Protein AF-A0A7D9M3W9-F1 (afdb_monomer_lite)

pLDDT: mean 77.05, std 17.8, range [37.31, 97.88]

Secondary structure (DSSP, 8-state):
--------HHHHHHHHHH-TT------S--S----------TT-THHHHHHHHHHHHHHTTHHHHHHHHHTSSS-----TTS--PPPTTTTTT-------

Radius of gyration: 22.41 Å; chains: 1; bounding box: 47×25×78 Å

Foldseek 3Di:
DDPDDDDDDQVLLQVCQPDQVSPRDDDDDPPDPDDDDDDDDPPDPCPVVVVVVVVVCVVVCVVVVVCCVRRVHHHDDDDPVPPPPPPCVVCPPPPDDDDD

Organism: Paramuricea clavata (NCBI:txid317549)

InterPro domains:
  IPR015683 Ionotropic glutamate receptor [PTHR18966] (1-99)

Sequence (100 aa):
EIQAFFEDTPSLQYMASQEESCALKVVGKSFGNSGYGMPFRRNSTWLRRITTALRKMHEDGTTRKLSQKWLESGCVSKDPNTANKLGLRDESGLLLLLAV

Structure (mmCIF, N/CA/C/O backbone):
data_AF-A0A7D9M3W9-F1
#
_entry.id   AF-A0A7D9M3W9-F1
#
loop_
_atom_site.group_PDB
_atom_site.id
_atom_site.type_symbol
_atom_site.label_atom_id
_atom_site.label_alt_id
_atom_site.label_comp_id
_atom_site.label_asym_id
_atom_site.label_entity_id
_atom_site.label_seq_id
_atom_site.pdbx_PDB_ins_code
_atom_site.Cartn_x
_atom_site.Cartn_y
_atom_site.Cartn_z
_atom_site.occupancy
_atom_site.B_iso_or_equiv
_atom_site.auth_seq_id
_atom_site.auth_comp_id
_atom_site.auth_asym_id
_atom_site.auth_atom_id
_atom_site.pdbx_PDB_model_num
ATOM 1 N N . GLU A 1 1 ? 3.998 -15.381 -28.229 1.00 67.31 1 GLU A N 1
ATOM 2 C CA . GLU A 1 1 ? 4.528 -14.316 -27.355 1.00 67.31 1 GLU A CA 1
ATOM 3 C C . GLU A 1 1 ? 3.355 -13.523 -26.794 1.00 67.31 1 GLU A C 1
ATOM 5 O O . GLU A 1 1 ? 2.367 -13.373 -27.507 1.00 67.31 1 GLU A O 1
ATOM 10 N N . ILE A 1 2 ? 3.403 -13.111 -25.525 1.00 78.31 2 ILE A N 1
ATOM 11 C CA . ILE A 1 2 ? 2.323 -12.338 -24.893 1.00 78.31 2 ILE A CA 1
ATOM 12 C C . ILE A 1 2 ? 2.693 -10.861 -24.988 1.00 78.31 2 ILE A C 1
ATOM 14 O O . ILE A 1 2 ? 3.738 -10.462 -24.491 1.00 78.31 2 ILE A O 1
ATOM 18 N N . GLN A 1 3 ? 1.835 -10.065 -25.624 1.00 82.31 3 GLN A N 1
ATOM 19 C CA . GLN A 1 3 ? 2.080 -8.634 -25.838 1.00 82.31 3 GLN A CA 1
ATOM 20 C C . GLN A 1 3 ? 1.539 -7.752 -24.702 1.00 82.31 3 GLN A C 1
ATOM 22 O O . GLN A 1 3 ? 2.043 -6.655 -24.486 1.00 82.31 3 GLN A O 1
ATOM 27 N N . ALA A 1 4 ? 0.511 -8.212 -23.982 1.00 85.69 4 ALA A N 1
ATOM 28 C CA . ALA A 1 4 ? -0.098 -7.491 -22.868 1.00 85.69 4 ALA A CA 1
ATOM 29 C C . ALA A 1 4 ? -0.770 -8.459 -21.884 1.00 85.69 4 ALA A C 1
ATOM 31 O O . ALA A 1 4 ? -1.229 -9.536 -22.269 1.00 85.69 4 ALA A O 1
ATOM 32 N N . PHE A 1 5 ? -0.852 -8.049 -20.620 1.00 85.75 5 PHE A N 1
ATOM 33 C CA . PHE A 1 5 ? -1.492 -8.789 -19.535 1.00 85.75 5 PHE A CA 1
ATOM 34 C C . PHE A 1 5 ? -2.279 -7.821 -18.643 1.00 85.75 5 PHE A C 1
ATOM 36 O O . PHE A 1 5 ? -1.876 -6.670 -18.474 1.00 85.75 5 PHE A O 1
ATOM 43 N N . PHE A 1 6 ? -3.402 -8.286 -18.092 1.00 87.75 6 PHE A N 1
ATOM 44 C CA . PHE A 1 6 ? -4.295 -7.491 -17.252 1.00 87.75 6 PHE A CA 1
ATOM 45 C C . PHE A 1 6 ? -4.421 -8.120 -15.873 1.00 87.75 6 PHE A C 1
ATOM 47 O O . PHE A 1 6 ? -4.726 -9.304 -15.750 1.00 87.75 6 PHE A O 1
ATOM 54 N N . GLU A 1 7 ? -4.233 -7.295 -14.853 1.00 86.38 7 GLU A N 1
ATOM 55 C CA . GLU A 1 7 ? -4.367 -7.653 -13.446 1.00 86.38 7 GLU A CA 1
ATOM 56 C C . GLU A 1 7 ? -4.660 -6.372 -12.642 1.00 86.38 7 GLU A C 1
ATOM 58 O O . GLU A 1 7 ? -4.720 -5.267 -13.198 1.00 86.38 7 GLU A O 1
ATOM 63 N N . ASP A 1 8 ? -4.874 -6.511 -11.342 1.00 87.06 8 ASP A N 1
ATOM 64 C CA . ASP A 1 8 ? -4.873 -5.418 -10.401 1.00 87.06 8 ASP A CA 1
ATOM 65 C C . ASP A 1 8 ? -3.531 -4.664 -10.374 1.00 87.06 8 ASP A C 1
ATOM 67 O O . ASP A 1 8 ? -2.439 -5.142 -10.691 1.00 87.06 8 ASP A O 1
ATOM 71 N N . THR A 1 9 ? -3.639 -3.377 -10.057 1.00 85.25 9 THR A N 1
ATOM 72 C CA . THR A 1 9 ? -2.501 -2.457 -10.074 1.00 85.25 9 THR A CA 1
ATOM 73 C C . THR A 1 9 ? -1.364 -2.858 -9.125 1.00 85.25 9 THR A C 1
ATOM 75 O O . THR A 1 9 ? -0.218 -2.818 -9.570 1.00 85.25 9 THR A O 1
ATOM 78 N N . PRO A 1 10 ? -1.605 -3.211 -7.847 1.00 84.94 10 PRO A N 1
ATOM 79 C CA . PRO A 1 10 ? -0.513 -3.516 -6.926 1.00 84.94 10 PRO A CA 1
ATOM 80 C C . PRO A 1 10 ? 0.251 -4.793 -7.299 1.00 84.94 10 PRO A C 1
ATOM 82 O O . PRO A 1 10 ? 1.472 -4.805 -7.139 1.00 84.94 10 PRO A O 1
ATOM 85 N N . SER A 1 11 ? -0.400 -5.823 -7.853 1.00 86.56 11 SER A N 1
ATOM 86 C CA . SER A 1 11 ? 0.310 -7.012 -8.342 1.00 86.56 11 SER A CA 1
ATOM 87 C C . SER A 1 11 ? 1.186 -6.675 -9.543 1.00 86.56 11 SER A C 1
ATOM 89 O O . SER A 1 11 ? 2.360 -7.039 -9.566 1.00 86.56 11 SER A O 1
ATOM 91 N N . LEU A 1 12 ? 0.665 -5.905 -10.506 1.00 86.56 12 LEU A N 1
ATOM 92 C CA . LEU A 1 12 ? 1.453 -5.442 -11.652 1.00 86.56 12 LEU A CA 1
ATOM 93 C C . LEU A 1 12 ? 2.629 -4.551 -11.230 1.00 86.56 12 LEU A C 1
ATOM 95 O O . LEU A 1 12 ? 3.724 -4.689 -11.772 1.00 86.56 12 LEU A O 1
ATOM 99 N N . GLN A 1 13 ? 2.423 -3.659 -10.257 1.00 83.12 13 GLN A N 1
ATOM 100 C CA . GLN A 1 13 ? 3.483 -2.816 -9.699 1.00 83.12 13 GLN A CA 1
ATOM 101 C C . GLN A 1 13 ? 4.576 -3.659 -9.053 1.00 83.12 13 GLN A C 1
ATOM 103 O O . GLN A 1 13 ? 5.746 -3.442 -9.349 1.00 83.12 13 GLN A O 1
ATOM 108 N N . TYR A 1 14 ? 4.203 -4.648 -8.238 1.00 85.88 14 TYR A N 1
ATOM 109 C CA . TYR A 1 14 ? 5.151 -5.576 -7.631 1.00 85.88 14 TYR A CA 1
ATOM 110 C C . TYR A 1 14 ? 5.914 -6.393 -8.686 1.00 85.88 14 TYR A C 1
ATOM 112 O O . TYR A 1 14 ? 7.133 -6.500 -8.619 1.00 85.88 14 TYR A O 1
ATOM 120 N N . MET A 1 15 ? 5.231 -6.927 -9.701 1.00 85.50 15 MET A N 1
ATOM 121 C CA . MET A 1 15 ? 5.879 -7.694 -10.772 1.00 85.50 15 MET A CA 1
ATOM 122 C C . MET A 1 15 ? 6.878 -6.848 -11.568 1.00 85.50 15 MET A C 1
ATOM 124 O O . MET A 1 15 ? 8.003 -7.287 -11.787 1.00 85.50 15 MET A O 1
ATOM 128 N N . ALA A 1 16 ? 6.497 -5.628 -11.957 1.00 84.19 16 ALA A N 1
ATOM 129 C CA . ALA A 1 16 ? 7.396 -4.691 -12.636 1.00 84.19 16 ALA A CA 1
ATOM 130 C C . ALA A 1 16 ? 8.570 -4.257 -11.737 1.00 84.19 16 ALA A C 1
ATOM 132 O O . ALA A 1 16 ? 9.661 -3.969 -12.217 1.00 84.19 16 ALA A O 1
ATOM 133 N N . SER A 1 17 ? 8.344 -4.227 -10.425 1.00 81.31 17 SER A N 1
ATOM 134 C CA . SER A 1 17 ? 9.326 -3.894 -9.395 1.00 81.31 17 SER A CA 1
ATOM 135 C C . SER A 1 17 ? 10.408 -4.973 -9.210 1.00 81.31 17 SER A C 1
ATOM 137 O O . SER A 1 17 ? 11.562 -4.635 -8.952 1.00 81.31 17 SER A O 1
ATOM 139 N N . GLN A 1 18 ? 10.056 -6.257 -9.329 1.00 82.88 18 GLN A N 1
ATOM 140 C CA . GLN A 1 18 ? 10.982 -7.382 -9.122 1.00 82.88 18 GLN A CA 1
ATOM 141 C C . GLN A 1 18 ? 11.844 -7.715 -10.348 1.00 82.88 18 GLN A C 1
ATOM 143 O O . GLN A 1 18 ? 12.744 -8.547 -10.262 1.00 82.88 18 GLN A O 1
ATOM 148 N N . GLU A 1 19 ? 11.565 -7.116 -11.503 1.00 79.75 19 GLU A N 1
ATOM 149 C CA . GLU A 1 19 ? 12.269 -7.432 -12.738 1.00 79.75 19 GLU A CA 1
ATOM 150 C C . GLU A 1 19 ? 13.604 -6.677 -12.841 1.00 79.75 19 GLU A C 1
ATOM 152 O O . GLU A 1 19 ? 13.638 -5.450 -12.824 1.00 79.75 19 GLU A O 1
ATOM 157 N N . GLU A 1 20 ? 14.718 -7.392 -13.016 1.00 77.06 20 GLU A N 1
ATOM 158 C CA . GLU A 1 20 ? 16.049 -6.767 -13.091 1.00 77.06 20 GLU A CA 1
ATOM 159 C C . GLU A 1 20 ? 16.244 -5.881 -14.332 1.00 77.06 20 GLU A C 1
ATOM 161 O O . GLU A 1 20 ? 17.009 -4.916 -14.289 1.00 77.06 20 GLU A O 1
ATOM 166 N N . SER A 1 21 ? 15.572 -6.200 -15.447 1.00 78.62 21 SER A N 1
ATOM 167 C CA . SER A 1 21 ? 15.798 -5.531 -16.736 1.00 78.62 21 SER A CA 1
ATOM 168 C C . SER A 1 21 ? 14.869 -4.341 -17.004 1.00 78.62 21 SER A C 1
ATOM 170 O O . SER A 1 21 ? 15.087 -3.592 -17.959 1.00 78.62 21 SER A O 1
ATOM 172 N N . CYS A 1 22 ? 13.876 -4.113 -16.134 1.00 79.88 22 CYS A N 1
ATOM 173 C CA . CYS A 1 22 ? 12.876 -3.047 -16.254 1.00 79.88 22 CYS A CA 1
ATOM 174 C C . CYS A 1 22 ? 12.172 -2.984 -17.627 1.00 79.88 22 CYS A C 1
ATOM 176 O O . CYS A 1 22 ? 11.793 -1.895 -18.087 1.00 79.88 22 CYS A O 1
ATOM 178 N N . ALA A 1 23 ? 12.024 -4.123 -18.309 1.00 80.69 23 ALA A N 1
ATOM 179 C CA . ALA A 1 23 ? 11.367 -4.205 -19.608 1.00 80.69 23 ALA A CA 1
ATOM 180 C C . ALA A 1 23 ? 9.837 -4.175 -19.469 1.00 80.69 23 ALA A C 1
ATOM 182 O O . ALA A 1 23 ? 9.144 -3.597 -20.312 1.00 80.69 23 ALA A O 1
ATOM 183 N N . LEU A 1 24 ? 9.306 -4.743 -18.385 1.00 79.62 24 LEU A N 1
ATOM 184 C CA . LEU A 1 24 ? 7.899 -4.714 -18.027 1.00 79.62 24 LEU A CA 1
ATOM 185 C C . LEU A 1 24 ? 7.529 -3.343 -17.466 1.00 79.62 24 LEU A C 1
ATOM 187 O O . LEU A 1 24 ? 8.133 -2.825 -16.526 1.00 79.62 24 LEU A O 1
ATOM 191 N N . LYS A 1 25 ? 6.477 -2.754 -18.032 1.00 80.62 25 LYS A N 1
ATOM 192 C CA . LYS A 1 25 ? 5.936 -1.475 -17.579 1.00 80.62 25 LYS A CA 1
ATOM 193 C C . LYS A 1 25 ? 4.442 -1.591 -17.365 1.00 80.62 25 LYS A C 1
ATOM 195 O O . LYS A 1 25 ? 3.717 -2.081 -18.227 1.00 80.62 25 LYS A O 1
ATOM 200 N N . VAL A 1 26 ? 3.983 -1.071 -16.233 1.00 82.00 26 VAL A N 1
ATOM 201 C CA . VAL A 1 26 ? 2.558 -0.838 -16.005 1.00 82.00 26 VAL A CA 1
ATOM 202 C C . VAL A 1 26 ? 2.160 0.389 -16.821 1.00 82.00 26 VAL A C 1
ATOM 204 O O . VAL A 1 26 ? 2.683 1.481 -16.604 1.00 82.00 26 VAL A O 1
ATOM 207 N N . VAL A 1 27 ? 1.275 0.200 -17.798 1.00 81.06 27 VAL A N 1
ATOM 208 C CA . VAL A 1 27 ? 0.840 1.252 -18.727 1.00 81.06 27 VAL A CA 1
ATOM 209 C C . VAL A 1 27 ? -0.634 1.594 -18.525 1.00 81.06 27 VAL A C 1
ATOM 211 O O . VAL A 1 27 ? -1.450 0.735 -18.202 1.00 81.06 27 VAL A O 1
ATOM 214 N N . GLY A 1 28 ? -0.981 2.861 -18.761 1.00 77.06 28 GLY A N 1
ATOM 215 C CA . GLY A 1 28 ? -2.355 3.353 -18.649 1.00 77.06 28 GLY A CA 1
ATOM 216 C C . GLY A 1 28 ? -2.794 3.683 -17.217 1.00 77.06 28 GLY A C 1
ATOM 217 O O . GLY A 1 28 ? -2.028 3.595 -16.260 1.00 77.06 28 GLY A O 1
ATOM 218 N N . LYS A 1 29 ? -4.048 4.128 -17.082 1.00 75.06 29 LYS A N 1
ATOM 219 C CA . LYS A 1 29 ? -4.692 4.362 -15.780 1.00 75.06 29 LYS A CA 1
ATOM 220 C C . LYS A 1 29 ? -5.422 3.097 -15.341 1.00 75.06 29 LYS A C 1
ATOM 222 O O . LYS A 1 29 ? -6.006 2.416 -16.181 1.00 75.06 29 LYS A O 1
ATOM 227 N N . SER A 1 30 ? -5.452 2.837 -14.032 1.00 76.06 30 SER A N 1
ATOM 228 C CA . SER A 1 30 ? -6.322 1.792 -13.484 1.00 76.06 30 SER A CA 1
ATOM 229 C C . SER A 1 30 ? -7.766 2.043 -13.923 1.00 76.06 30 SER A C 1
ATOM 231 O O . SER A 1 30 ? -8.290 3.147 -13.755 1.00 76.06 30 SER A O 1
ATOM 233 N N . PHE A 1 31 ? -8.400 1.022 -14.495 1.00 70.25 31 PHE A N 1
ATOM 234 C CA . PHE A 1 31 ? -9.789 1.088 -14.947 1.00 70.25 31 PHE A CA 1
ATOM 235 C C . PHE A 1 31 ? -10.790 0.903 -13.793 1.00 70.25 31 PHE A C 1
ATOM 237 O O . PHE A 1 31 ? -11.982 1.147 -13.971 1.00 70.25 31 PHE A O 1
ATOM 244 N N . GLY A 1 32 ? -10.321 0.501 -12.605 1.00 70.19 32 GLY A N 1
ATOM 245 C CA . GLY A 1 32 ? -11.143 0.271 -11.420 1.00 70.19 32 GLY A CA 1
ATOM 246 C C . GLY A 1 32 ? -10.573 0.954 -10.180 1.00 70.19 32 GLY A C 1
ATOM 247 O O . GLY A 1 32 ? -9.371 0.907 -9.926 1.00 70.19 32 GLY A O 1
ATOM 248 N N . ASN A 1 33 ? -11.450 1.563 -9.379 1.00 69.94 33 ASN A N 1
ATOM 249 C CA . ASN A 1 33 ? -11.084 2.182 -8.100 1.00 69.94 33 ASN A CA 1
ATOM 250 C C . ASN A 1 33 ? -11.311 1.234 -6.907 1.00 69.94 33 ASN A C 1
ATOM 252 O O . ASN A 1 33 ? -11.667 1.655 -5.806 1.00 69.94 33 ASN A O 1
ATOM 256 N N . SER A 1 34 ? -11.173 -0.067 -7.154 1.00 73.81 34 SER A N 1
ATOM 257 C CA . SER A 1 34 ? -11.346 -1.117 -6.156 1.00 73.81 34 SER A CA 1
ATOM 258 C C . SER A 1 34 ? -10.084 -1.217 -5.301 1.00 73.81 34 SER A C 1
ATOM 260 O O . SER A 1 34 ? -8.984 -1.308 -5.838 1.00 73.81 34 SER A O 1
ATOM 262 N N . GLY A 1 35 ? -10.235 -1.207 -3.977 1.00 81.75 35 GLY A N 1
ATOM 263 C CA . GLY A 1 35 ? -9.132 -1.402 -3.032 1.00 81.75 35 GLY A CA 1
ATOM 264 C C . GLY A 1 35 ? -9.290 -2.686 -2.220 1.00 81.75 35 GLY A C 1
ATOM 265 O O . GLY A 1 35 ? -10.389 -3.235 -2.114 1.00 81.75 35 GLY A O 1
ATOM 266 N N . TYR A 1 36 ? -8.201 -3.153 -1.609 1.00 88.00 36 TYR A N 1
ATOM 267 C CA . TYR A 1 36 ? -8.248 -4.294 -0.695 1.00 88.00 36 TYR A CA 1
ATOM 268 C C . TYR A 1 36 ? -8.894 -3.926 0.642 1.00 88.00 36 TYR A C 1
ATOM 270 O O . TYR A 1 36 ? -8.681 -2.840 1.184 1.00 88.00 36 TYR A O 1
ATOM 278 N N . GLY A 1 37 ? -9.653 -4.865 1.207 1.00 90.81 37 GLY A N 1
ATOM 279 C CA . GLY A 1 37 ? -10.333 -4.689 2.484 1.00 90.81 37 GLY A CA 1
ATOM 280 C C . GLY A 1 37 ? -10.340 -5.962 3.320 1.00 90.81 37 GLY A C 1
ATOM 281 O O . GLY A 1 37 ? -10.241 -7.071 2.803 1.00 90.81 37 GLY A O 1
ATOM 282 N N . MET A 1 38 ? -10.482 -5.792 4.634 1.00 92.12 38 MET A N 1
ATOM 283 C CA . MET A 1 38 ? -10.641 -6.897 5.580 1.00 92.12 38 MET A CA 1
ATOM 284 C C . MET A 1 38 ? -12.127 -7.047 5.930 1.00 92.12 38 MET A C 1
ATOM 286 O O . MET A 1 38 ? -12.700 -6.121 6.514 1.00 92.12 38 MET A O 1
ATOM 290 N N . PRO A 1 39 ? -12.781 -8.170 5.585 1.00 93.44 39 PRO A N 1
ATOM 291 C CA . PRO A 1 39 ? -14.186 -8.369 5.906 1.00 93.44 39 PRO A CA 1
ATOM 292 C C . PRO A 1 39 ? -14.371 -8.710 7.389 1.00 93.44 39 PRO A C 1
ATOM 294 O O . PRO A 1 39 ? -13.609 -9.474 7.980 1.00 93.44 39 PRO A O 1
ATOM 297 N N . PHE A 1 40 ? -15.444 -8.192 7.983 1.00 95.12 40 PHE A N 1
ATOM 298 C CA . PHE A 1 40 ? -15.852 -8.509 9.350 1.00 95.12 40 PHE A CA 1
ATOM 299 C C . PHE A 1 40 ? -17.281 -9.046 9.367 1.00 95.12 40 PHE A C 1
ATOM 301 O O . PHE A 1 40 ? -18.120 -8.639 8.562 1.00 95.12 40 PHE A O 1
ATOM 308 N N . ARG A 1 41 ? -17.589 -9.931 10.326 1.00 96.06 41 ARG A N 1
ATOM 309 C CA . ARG A 1 41 ? -18.980 -10.331 10.587 1.00 96.06 41 ARG A CA 1
ATOM 310 C C . ARG A 1 41 ? -19.816 -9.100 10.945 1.00 96.06 41 ARG A C 1
ATOM 312 O O . ARG A 1 41 ? -19.319 -8.166 11.583 1.00 96.06 41 ARG A O 1
ATOM 319 N N . ARG A 1 42 ? -21.102 -9.123 10.576 1.00 92.69 42 ARG A N 1
ATOM 320 C CA . ARG A 1 42 ? -22.063 -8.091 10.993 1.00 92.69 42 ARG A CA 1
ATOM 321 C C . ARG A 1 42 ? -22.027 -7.942 12.518 1.00 92.69 42 ARG A C 1
ATOM 323 O O . ARG A 1 42 ? -21.941 -8.939 13.229 1.00 92.69 42 ARG A O 1
ATOM 330 N N . ASN A 1 43 ? -22.069 -6.699 12.996 1.00 92.56 43 ASN A N 1
ATOM 331 C CA . ASN A 1 43 ? -21.984 -6.331 14.417 1.00 92.56 43 ASN A CA 1
ATOM 332 C C . ASN A 1 43 ? -20.677 -6.740 15.131 1.00 92.56 43 ASN A C 1
ATOM 334 O O . ASN A 1 43 ? -20.647 -6.837 16.355 1.00 92.56 43 ASN A O 1
ATOM 338 N N . SER A 1 44 ? -19.577 -6.945 14.395 1.00 95.25 44 SER A N 1
ATOM 339 C CA . SER A 1 44 ? -18.263 -7.173 15.005 1.00 95.25 44 SER A CA 1
ATOM 340 C C . SER A 1 44 ? -17.805 -5.969 15.833 1.00 95.25 44 SER A C 1
ATOM 342 O O . SER A 1 44 ? -17.716 -4.843 15.338 1.00 95.25 44 SER A O 1
ATOM 344 N N . THR A 1 45 ? -17.419 -6.222 17.082 1.00 94.94 45 THR A N 1
ATOM 345 C CA . THR A 1 45 ? -16.836 -5.219 17.986 1.00 94.94 45 THR A CA 1
ATOM 346 C C . THR A 1 45 ? -15.450 -4.740 17.535 1.00 94.94 45 THR A C 1
ATOM 348 O O . THR A 1 45 ? -14.995 -3.672 17.954 1.00 94.94 45 THR A O 1
ATOM 351 N N . TRP A 1 46 ? -14.785 -5.494 16.652 1.00 95.69 46 TRP A N 1
ATOM 352 C CA . TRP A 1 46 ? -13.443 -5.195 16.148 1.00 95.69 46 TRP A CA 1
ATOM 353 C C . TRP A 1 46 ? -13.422 -4.182 15.013 1.00 95.69 46 TRP A C 1
ATOM 355 O O . TRP A 1 46 ? -12.431 -3.465 14.881 1.00 95.69 46 TRP A O 1
ATOM 365 N N . LEU A 1 47 ? -14.511 -4.079 14.242 1.00 95.69 47 LEU A N 1
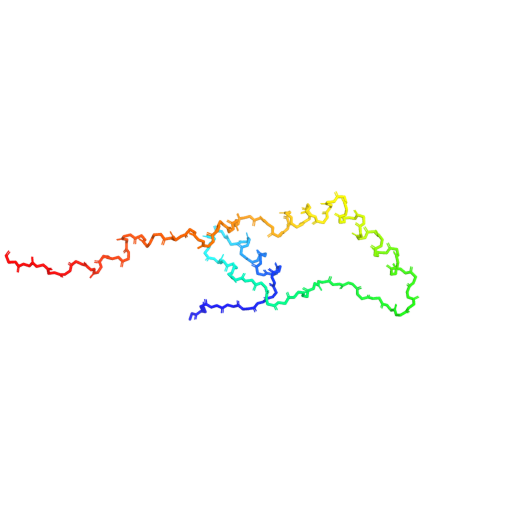ATOM 366 C CA . LEU A 1 47 ? -14.571 -3.244 13.041 1.00 95.69 47 LEU A CA 1
ATOM 367 C C . LEU A 1 47 ? -14.109 -1.815 13.346 1.00 95.69 47 LEU A C 1
ATOM 369 O O . LEU A 1 47 ? -13.145 -1.328 12.766 1.00 95.69 47 LEU A O 1
ATOM 373 N N . ARG A 1 48 ? -14.721 -1.175 14.349 1.00 94.56 48 ARG A N 1
ATOM 374 C CA . ARG A 1 48 ? -14.386 0.208 14.712 1.00 94.56 48 ARG A CA 1
ATOM 375 C C . ARG A 1 48 ? -12.947 0.361 15.208 1.00 94.56 48 ARG A C 1
ATOM 377 O O . ARG A 1 48 ? -12.303 1.362 14.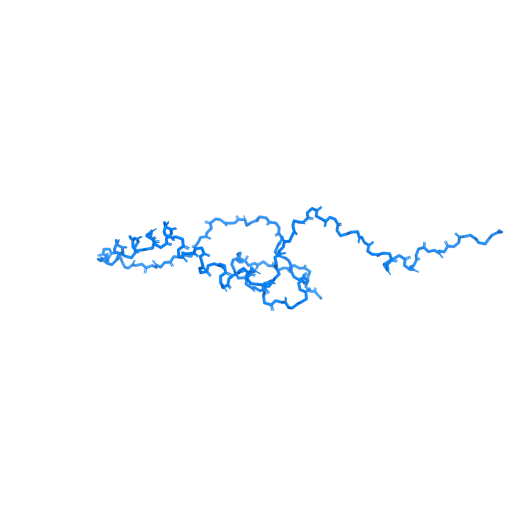896 1.00 94.56 48 ARG A O 1
ATOM 384 N N . ARG A 1 49 ? -12.433 -0.614 15.964 1.00 96.12 49 ARG A N 1
ATOM 385 C CA . ARG A 1 49 ? -11.062 -0.573 16.500 1.00 96.12 49 ARG A CA 1
ATOM 386 C C . ARG A 1 49 ? -10.036 -0.649 15.369 1.00 96.12 49 ARG A C 1
ATOM 388 O O . ARG A 1 49 ? -9.138 0.186 15.319 1.00 96.12 49 ARG A O 1
ATOM 395 N N . ILE A 1 50 ? -10.220 -1.586 14.440 1.00 96.12 50 ILE A N 1
ATOM 396 C CA . ILE A 1 50 ? -9.309 -1.798 13.310 1.00 96.12 50 ILE A CA 1
ATOM 397 C C . ILE A 1 50 ? -9.390 -0.645 12.311 1.00 96.12 50 ILE A C 1
ATOM 399 O O . ILE A 1 50 ? -8.350 -0.111 11.943 1.00 96.12 50 ILE A O 1
ATOM 403 N N . THR A 1 51 ? -10.587 -0.177 11.943 1.00 95.06 51 THR A N 1
ATOM 404 C CA . THR A 1 51 ? -10.731 0.998 11.065 1.00 95.06 51 THR A CA 1
ATOM 405 C C . THR A 1 51 ? -10.038 2.228 11.655 1.00 95.06 51 THR A C 1
ATOM 407 O O . THR A 1 51 ? -9.367 2.966 10.940 1.00 95.06 51 THR A O 1
ATOM 410 N N . THR A 1 52 ? -10.146 2.436 12.971 1.00 96.62 52 THR A N 1
ATOM 411 C CA . THR A 1 52 ? -9.473 3.558 13.643 1.00 96.62 52 THR A CA 1
ATOM 412 C C . THR A 1 52 ? -7.952 3.406 13.624 1.00 96.62 52 THR A C 1
ATOM 414 O O . THR A 1 52 ? -7.252 4.389 13.395 1.00 96.62 52 THR A O 1
ATOM 417 N N . ALA A 1 53 ? -7.433 2.199 13.856 1.00 96.75 53 ALA A N 1
ATOM 418 C CA . ALA A 1 53 ? -5.999 1.927 13.779 1.00 96.75 53 ALA A CA 1
ATOM 419 C C . ALA A 1 53 ? -5.458 2.125 12.354 1.00 96.75 53 ALA A C 1
ATOM 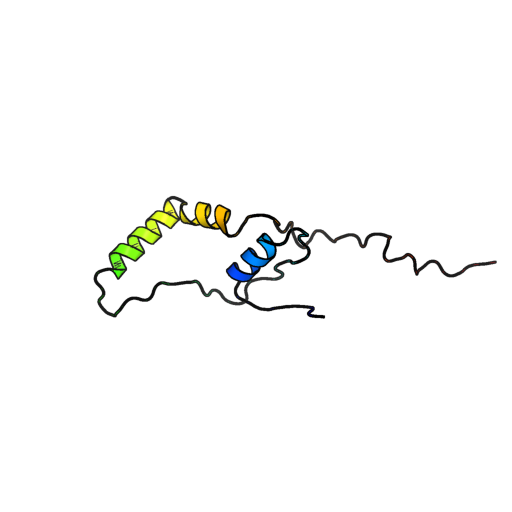421 O O . ALA A 1 53 ? -4.450 2.802 12.175 1.00 96.75 53 ALA A O 1
ATOM 422 N N . LEU A 1 54 ? -6.174 1.623 11.344 1.00 95.88 54 LEU A N 1
ATOM 423 C CA . LEU A 1 54 ? -5.807 1.782 9.939 1.00 95.88 54 LEU A CA 1
ATOM 424 C C . LEU A 1 54 ? -5.793 3.257 9.518 1.00 95.88 54 LEU A C 1
ATOM 426 O O . LEU A 1 54 ? -4.869 3.689 8.837 1.00 95.88 54 LEU A O 1
ATOM 430 N N . ARG A 1 55 ? -6.771 4.050 9.977 1.00 96.19 55 ARG A N 1
ATOM 431 C CA . ARG A 1 55 ? -6.779 5.502 9.755 1.00 96.19 55 ARG A CA 1
ATOM 432 C C . ARG A 1 55 ? -5.536 6.171 10.346 1.00 96.19 55 ARG A C 1
ATOM 434 O O . ARG A 1 55 ? -4.905 6.961 9.657 1.00 96.19 55 ARG A O 1
ATOM 441 N N . LYS A 1 56 ? -5.152 5.828 11.580 1.00 97.88 56 LYS A N 1
ATOM 442 C CA . LYS A 1 56 ? -3.931 6.371 12.201 1.00 97.88 56 LYS A CA 1
ATOM 443 C C . LYS A 1 56 ? -2.676 6.024 11.397 1.00 97.88 56 LYS A C 1
ATOM 445 O O . LYS A 1 56 ? -1.877 6.914 11.152 1.00 97.88 56 LYS A O 1
ATOM 450 N N . MET A 1 57 ? -2.559 4.780 10.922 1.00 97.12 57 MET A N 1
ATOM 451 C CA . MET A 1 57 ? -1.446 4.352 10.057 1.00 97.12 57 MET A CA 1
ATOM 452 C C . MET A 1 57 ? -1.391 5.102 8.719 1.00 97.12 57 MET A C 1
ATOM 454 O O . MET A 1 57 ? -0.336 5.192 8.089 1.00 97.12 57 MET A O 1
ATOM 458 N N . HIS A 1 58 ? -2.542 5.571 8.237 1.00 95.69 58 HIS A N 1
ATOM 459 C CA . HIS A 1 58 ? -2.610 6.398 7.041 1.00 95.69 58 HIS A CA 1
ATOM 460 C C . HIS A 1 58 ? -2.156 7.833 7.336 1.00 95.69 58 HIS A C 1
ATOM 462 O O . HIS A 1 58 ? -1.321 8.374 6.616 1.00 95.69 58 HIS A O 1
ATOM 468 N N . GLU A 1 59 ? -2.660 8.418 8.426 1.00 97.12 59 GLU A N 1
ATOM 469 C CA . GLU A 1 59 ? -2.338 9.779 8.875 1.00 97.12 59 GLU A CA 1
ATOM 470 C C . GLU A 1 59 ? -0.859 9.941 9.267 1.00 97.12 59 GLU A C 1
ATOM 472 O O . GLU A 1 59 ? -0.247 10.958 8.949 1.00 97.12 59 GLU A O 1
ATOM 477 N N . ASP A 1 60 ? -0.262 8.938 9.916 1.00 97.50 60 ASP A N 1
ATOM 478 C CA . ASP A 1 60 ? 1.145 8.959 10.340 1.00 97.50 60 ASP A CA 1
ATOM 479 C C . ASP A 1 60 ? 2.141 8.560 9.228 1.00 97.50 60 ASP A C 1
ATOM 481 O O . ASP A 1 60 ? 3.362 8.589 9.418 1.00 97.50 60 ASP A O 1
ATOM 485 N N . GLY A 1 61 ? 1.628 8.195 8.048 1.00 96.44 61 GLY A N 1
ATOM 486 C CA . GLY A 1 61 ? 2.420 7.816 6.883 1.00 96.44 61 GLY A CA 1
ATOM 487 C C . GLY A 1 61 ? 3.021 6.408 6.940 1.00 96.44 61 GLY A C 1
ATOM 488 O O . GLY A 1 61 ? 3.804 6.053 6.054 1.00 96.44 61 GLY A O 1
ATOM 489 N N . THR A 1 62 ? 2.666 5.574 7.920 1.00 96.75 62 THR A N 1
ATOM 490 C CA . THR A 1 62 ? 3.110 4.173 7.993 1.00 96.75 62 THR A CA 1
ATOM 491 C C . THR A 1 62 ? 2.691 3.396 6.750 1.00 96.75 62 THR A C 1
ATOM 493 O O . THR A 1 62 ? 3.502 2.657 6.191 1.00 96.75 62 THR A O 1
ATOM 496 N N . THR A 1 63 ? 1.470 3.606 6.244 1.00 93.06 63 THR A N 1
ATOM 497 C CA . THR A 1 63 ? 1.019 2.963 4.996 1.00 93.06 63 THR A CA 1
ATOM 498 C C . THR A 1 63 ? 1.891 3.343 3.802 1.00 93.06 63 THR A C 1
ATOM 500 O O . THR A 1 63 ? 2.209 2.488 2.980 1.00 93.06 63 THR A O 1
ATOM 503 N N . ARG A 1 64 ? 2.338 4.603 3.721 1.00 92.38 64 ARG A N 1
ATOM 504 C CA . ARG A 1 64 ? 3.228 5.063 2.646 1.00 92.38 64 ARG A CA 1
ATOM 505 C C . ARG A 1 64 ? 4.600 4.404 2.739 1.00 92.38 64 ARG A C 1
ATOM 507 O O . ARG A 1 64 ? 5.113 3.934 1.732 1.00 92.38 64 ARG A O 1
ATOM 514 N N . LYS A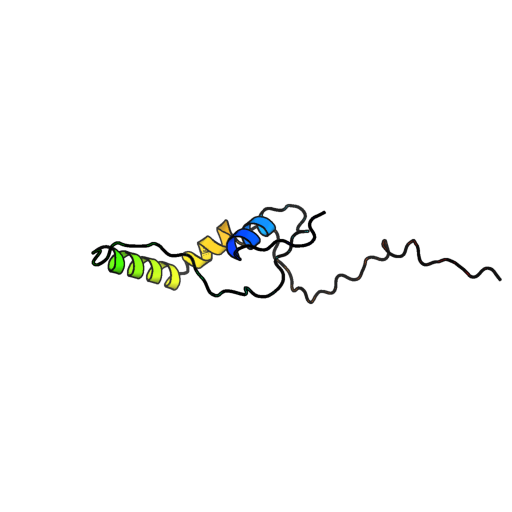 1 65 ? 5.176 4.321 3.941 1.00 94.38 65 LYS A N 1
ATOM 515 C CA . LYS A 1 65 ? 6.466 3.643 4.161 1.00 94.38 65 LYS A CA 1
ATOM 516 C C . LYS A 1 65 ? 6.401 2.165 3.769 1.00 94.38 65 LYS A C 1
ATOM 518 O O . LYS A 1 65 ? 7.354 1.643 3.200 1.00 94.38 65 LYS A O 1
ATOM 523 N N . LEU A 1 66 ? 5.279 1.499 4.052 1.00 92.06 66 LEU A N 1
ATOM 524 C CA . LEU A 1 66 ? 5.046 0.116 3.632 1.00 92.06 66 LEU A CA 1
ATOM 525 C C . LEU A 1 66 ? 4.940 -0.005 2.106 1.00 92.06 66 LEU A C 1
ATOM 527 O O . LEU A 1 66 ? 5.606 -0.867 1.543 1.00 92.06 66 LEU A O 1
ATOM 531 N N . SER A 1 67 ? 4.178 0.875 1.445 1.00 88.06 67 SER A N 1
ATOM 532 C CA . SER A 1 67 ? 4.103 0.931 -0.027 1.00 88.06 67 SER A CA 1
ATOM 533 C C . SER A 1 67 ? 5.490 1.082 -0.646 1.00 88.06 67 SER A C 1
ATOM 535 O O . SER A 1 67 ? 5.895 0.280 -1.478 1.00 88.06 67 SER A O 1
ATOM 537 N N . GLN A 1 68 ? 6.275 2.038 -0.154 1.00 87.50 68 GLN A N 1
ATOM 538 C CA . GLN A 1 68 ? 7.620 2.294 -0.662 1.00 87.50 68 GLN A CA 1
ATOM 539 C C . GLN A 1 68 ? 8.556 1.100 -0.495 1.00 87.50 68 GLN A C 1
ATOM 541 O O . GLN A 1 68 ? 9.336 0.780 -1.387 1.00 87.50 68 GLN A O 1
ATOM 546 N N . LYS A 1 69 ? 8.473 0.430 0.656 1.00 87.62 69 LYS A N 1
ATOM 547 C CA . LYS A 1 69 ? 9.334 -0.707 0.970 1.00 87.62 69 LYS A CA 1
ATOM 548 C C . LYS A 1 69 ? 9.011 -1.946 0.134 1.00 87.62 69 LYS A C 1
ATOM 550 O O . LYS A 1 69 ? 9.932 -2.690 -0.186 1.00 87.62 69 LYS A O 1
ATOM 555 N N . TRP A 1 70 ? 7.733 -2.199 -0.141 1.00 84.12 70 TRP A N 1
ATOM 556 C CA . TRP A 1 70 ? 7.283 -3.476 -0.705 1.00 84.12 70 TRP A CA 1
ATOM 557 C C . TRP A 1 70 ? 6.797 -3.396 -2.154 1.00 84.12 70 TRP A C 1
ATOM 559 O O . TRP A 1 70 ? 6.827 -4.415 -2.833 1.00 84.12 70 TRP A O 1
ATOM 569 N N . LEU A 1 71 ? 6.340 -2.229 -2.617 1.00 81.19 71 LEU A N 1
ATOM 570 C CA . LEU A 1 71 ? 5.731 -2.048 -3.942 1.00 81.19 71 LEU A CA 1
ATOM 571 C C . LEU A 1 71 ? 6.545 -1.132 -4.870 1.00 81.19 71 LEU A C 1
ATOM 573 O O . LEU A 1 71 ? 6.424 -1.253 -6.083 1.00 81.19 71 LEU A O 1
ATOM 577 N N . GLU A 1 72 ? 7.368 -0.222 -4.335 1.00 74.94 72 GLU A N 1
ATOM 578 C CA . GLU A 1 72 ? 8.102 0.784 -5.134 1.00 74.94 72 GLU A CA 1
ATOM 579 C C . GLU A 1 72 ? 9.603 0.463 -5.319 1.00 74.94 72 GLU A C 1
ATOM 581 O O . GLU A 1 72 ? 10.383 1.331 -5.711 1.00 74.94 72 GLU A O 1
ATOM 586 N N . SER A 1 73 ? 10.050 -0.765 -5.040 1.00 65.25 73 SER A N 1
ATOM 587 C CA . SER A 1 73 ? 11.463 -1.150 -5.177 1.00 65.25 73 SER A CA 1
ATOM 588 C C . SER A 1 73 ? 11.840 -1.502 -6.623 1.00 65.25 73 SER A C 1
ATOM 590 O O . SER A 1 73 ? 11.106 -2.231 -7.271 1.00 65.25 73 SER A O 1
ATOM 592 N N . GLY A 1 74 ? 12.997 -1.048 -7.121 1.00 69.38 74 GLY A N 1
ATOM 593 C CA . GLY A 1 74 ? 13.552 -1.474 -8.418 1.00 69.38 74 GLY A CA 1
ATOM 594 C C . GLY A 1 74 ? 13.310 -0.469 -9.547 1.00 69.38 74 GLY A C 1
ATOM 595 O O . GLY A 1 74 ? 13.990 0.556 -9.633 1.00 69.38 74 GLY A O 1
ATOM 596 N N . CYS A 1 75 ? 12.346 -0.761 -10.419 1.00 66.88 75 CYS A N 1
ATOM 597 C CA . CYS A 1 75 ? 12.100 -0.026 -11.659 1.00 66.88 75 CYS A CA 1
ATOM 598 C C . CYS A 1 75 ? 11.077 1.105 -11.475 1.00 66.88 75 CYS A C 1
ATOM 600 O O . CYS A 1 75 ? 9.874 0.926 -11.655 1.00 66.88 75 CYS A O 1
ATOM 602 N N . VAL A 1 76 ? 11.547 2.312 -11.147 1.00 62.22 76 VAL A N 1
ATOM 603 C CA . VAL A 1 76 ? 10.683 3.502 -11.141 1.00 62.22 76 VAL A CA 1
ATOM 604 C C . VAL A 1 76 ? 10.378 3.881 -12.587 1.00 62.22 76 VAL A C 1
ATOM 606 O O . VAL A 1 76 ? 11.259 4.345 -13.316 1.00 62.22 76 VAL A O 1
ATOM 609 N N . SER A 1 77 ? 9.127 3.696 -13.010 1.00 56.31 77 SER A N 1
ATOM 610 C CA . SER A 1 77 ? 8.643 4.149 -14.312 1.00 56.31 77 SER A CA 1
ATOM 611 C C . SER A 1 77 ? 8.793 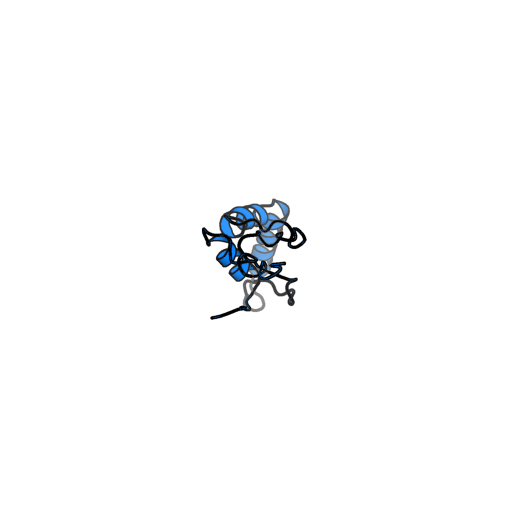5.670 -14.411 1.00 56.31 77 SER A C 1
ATOM 613 O O . SER A 1 77 ? 7.944 6.426 -13.936 1.00 56.31 77 SER A O 1
ATOM 615 N N . LYS A 1 78 ? 9.890 6.137 -15.014 1.00 50.97 78 LYS A N 1
ATOM 616 C CA . LYS A 1 78 ? 9.974 7.511 -15.508 1.00 50.97 78 LYS A CA 1
ATOM 617 C C . LYS A 1 78 ? 8.944 7.664 -16.623 1.00 50.97 78 LYS A C 1
ATOM 619 O O . LYS A 1 78 ? 8.780 6.755 -17.433 1.00 50.97 78 LYS A O 1
ATOM 624 N N . ASP A 1 79 ? 8.251 8.793 -16.586 1.00 49.62 79 ASP A N 1
ATOM 625 C CA . ASP A 1 79 ? 7.167 9.230 -17.465 1.00 49.62 79 ASP A CA 1
ATOM 626 C C . ASP A 1 79 ? 7.106 8.516 -18.838 1.00 49.62 79 ASP A C 1
ATOM 628 O O . ASP A 1 79 ? 8.098 8.551 -19.581 1.00 49.62 79 ASP A O 1
ATOM 632 N N . PRO A 1 80 ? 5.954 7.936 -19.237 1.00 50.72 80 PRO A N 1
ATOM 633 C CA . PRO A 1 80 ? 5.776 7.335 -20.564 1.00 50.72 80 PRO A CA 1
ATOM 634 C C . PRO A 1 80 ? 5.958 8.343 -21.713 1.00 50.72 80 PRO A C 1
ATOM 636 O O . PRO A 1 80 ? 6.126 7.936 -22.858 1.00 50.72 80 PRO A O 1
ATOM 639 N N . ASN A 1 81 ? 5.971 9.648 -21.414 1.00 47.84 81 ASN A N 1
ATOM 640 C CA . ASN A 1 81 ? 6.263 10.720 -22.368 1.00 47.84 81 ASN A CA 1
ATOM 641 C C . ASN A 1 81 ? 7.750 10.901 -22.685 1.00 47.84 81 ASN A C 1
ATOM 643 O O . ASN A 1 81 ? 8.101 11.731 -23.526 1.00 47.84 81 ASN A O 1
ATOM 647 N N . THR A 1 82 ? 8.640 10.122 -22.069 1.00 45.28 82 THR A N 1
ATOM 648 C CA . THR A 1 82 ? 9.982 9.981 -22.629 1.00 45.28 82 THR A CA 1
ATOM 649 C C . THR A 1 82 ? 9.846 9.066 -23.833 1.00 45.28 82 THR A C 1
ATOM 651 O O . THR A 1 82 ? 9.919 7.847 -23.704 1.00 45.28 82 THR A O 1
ATOM 654 N N . ALA A 1 83 ? 9.586 9.658 -25.001 1.00 47.59 83 ALA A N 1
ATOM 655 C CA . ALA A 1 83 ? 9.744 8.976 -26.271 1.00 47.59 83 ALA A CA 1
ATOM 656 C C . ALA A 1 83 ? 11.127 8.319 -26.246 1.00 47.59 83 ALA A C 1
ATOM 658 O O . AL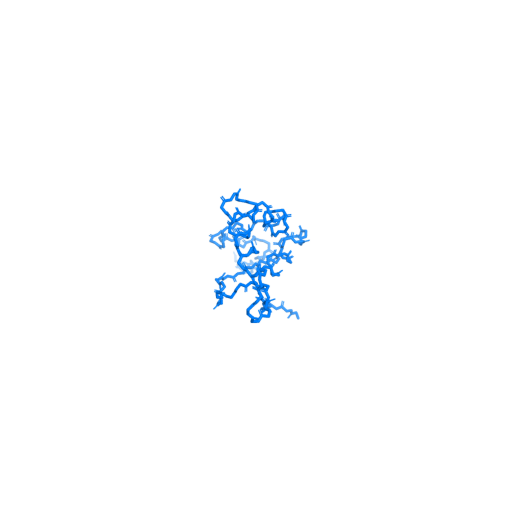A A 1 83 ? 12.152 9.003 -26.322 1.00 47.59 83 ALA A O 1
ATOM 659 N N . ASN A 1 84 ? 11.159 6.999 -26.065 1.00 52.50 84 ASN A N 1
ATOM 660 C CA . ASN A 1 84 ? 12.352 6.225 -26.329 1.00 52.50 84 ASN A CA 1
ATOM 661 C C . ASN A 1 84 ? 12.648 6.504 -27.799 1.00 52.50 84 ASN A C 1
ATOM 663 O O . ASN A 1 84 ? 11.936 6.008 -28.671 1.00 52.50 84 ASN A O 1
ATOM 667 N N . LYS A 1 85 ? 13.626 7.375 -28.078 1.00 45.62 85 LYS A N 1
ATOM 668 C CA . LYS A 1 85 ? 14.178 7.502 -29.423 1.00 45.62 85 LYS A CA 1
ATOM 669 C C . LYS A 1 85 ? 14.501 6.075 -29.837 1.00 45.62 85 LYS A C 1
ATOM 671 O O . LYS A 1 85 ? 15.302 5.441 -29.146 1.00 45.62 85 LYS A O 1
ATOM 676 N N . LEU A 1 86 ? 13.837 5.567 -30.880 1.00 48.75 86 LEU A N 1
ATOM 677 C CA . LEU A 1 86 ? 14.222 4.296 -31.478 1.00 48.75 86 LEU A CA 1
ATOM 678 C C . LEU A 1 86 ? 15.732 4.376 -31.684 1.00 48.75 86 LEU A C 1
ATOM 680 O O . LEU A 1 86 ? 16.237 5.295 -32.335 1.00 48.75 86 LEU A O 1
ATOM 684 N N . GLY A 1 87 ? 16.462 3.501 -30.997 1.00 47.69 87 GLY A N 1
ATOM 685 C CA . GLY A 1 87 ? 17.897 3.438 -31.171 1.00 47.69 87 GLY A CA 1
ATOM 686 C C . GLY A 1 87 ? 18.146 3.115 -32.636 1.00 47.69 87 GLY A C 1
ATOM 687 O O . GLY A 1 87 ? 17.550 2.181 -33.161 1.00 47.69 87 GLY A O 1
ATOM 688 N N . LEU A 1 88 ? 19.059 3.844 -33.274 1.00 55.91 88 LEU A N 1
ATOM 689 C CA . LEU A 1 88 ? 19.526 3.644 -34.657 1.00 55.91 88 LEU A CA 1
ATOM 690 C C . LEU A 1 88 ? 20.033 2.214 -34.976 1.00 55.91 88 LEU A C 1
ATOM 692 O O . LEU A 1 88 ? 20.541 1.967 -36.062 1.00 55.91 88 LEU A O 1
ATOM 696 N N . ARG A 1 89 ? 19.920 1.262 -34.042 1.00 52.19 89 ARG A N 1
ATOM 697 C CA . ARG A 1 89 ? 20.175 -0.165 -34.249 1.00 52.19 89 ARG A CA 1
ATOM 698 C C . ARG A 1 89 ? 19.018 -0.904 -34.932 1.00 52.19 89 ARG A C 1
ATOM 700 O O . ARG A 1 89 ? 19.300 -1.920 -35.560 1.00 52.19 89 ARG A O 1
ATOM 707 N N . ASP A 1 90 ? 17.794 -0.374 -34.890 1.00 52.06 90 ASP A N 1
ATOM 708 C CA . ASP A 1 90 ? 16.621 -0.957 -35.575 1.00 52.06 90 ASP A CA 1
ATOM 709 C C . ASP A 1 90 ? 16.468 -0.516 -37.046 1.00 52.06 90 ASP A C 1
ATOM 711 O O . ASP A 1 90 ? 15.648 -1.056 -37.776 1.00 52.06 90 ASP A O 1
ATOM 715 N N . GLU A 1 91 ? 17.303 0.411 -37.524 1.00 50.53 91 GLU A N 1
ATOM 716 C CA . GLU A 1 91 ? 17.293 0.918 -38.912 1.00 50.53 91 GLU A CA 1
ATOM 717 C C . GLU A 1 91 ? 18.491 0.398 -39.729 1.00 50.53 91 GLU A C 1
ATOM 719 O O . GLU A 1 91 ? 18.805 0.908 -40.803 1.00 50.53 91 GLU A O 1
ATOM 724 N N . SER A 1 92 ? 19.168 -0.660 -39.265 1.00 49.91 92 SER A N 1
ATOM 725 C CA . SER A 1 92 ? 20.249 -1.291 -40.043 1.00 49.91 92 SER A CA 1
ATOM 726 C C . SER A 1 92 ? 19.756 -1.934 -41.356 1.00 49.91 92 SER A C 1
ATOM 728 O O . SER A 1 92 ? 20.570 -2.308 -42.198 1.00 49.91 92 SER A O 1
ATOM 730 N N . GLY A 1 93 ? 18.433 -1.998 -41.564 1.00 53.00 93 GLY A N 1
ATOM 731 C CA . GLY A 1 93 ? 17.785 -2.420 -42.808 1.00 53.00 93 GLY A CA 1
ATOM 732 C C . GLY A 1 93 ? 17.360 -1.299 -43.769 1.00 53.00 93 GLY A C 1
ATOM 733 O O . GLY A 1 93 ? 16.943 -1.622 -44.879 1.00 53.00 93 GLY A O 1
ATOM 734 N N . LEU A 1 94 ? 17.462 -0.012 -43.403 1.00 58.25 94 LEU A N 1
ATOM 735 C CA . LEU A 1 94 ? 16.956 1.104 -44.223 1.00 58.25 94 LEU A CA 1
ATOM 736 C C . LEU A 1 94 ? 18.071 1.973 -44.830 1.00 58.25 94 LEU A C 1
ATOM 738 O O . LEU A 1 94 ? 17.995 3.197 -44.852 1.00 58.25 94 LEU A O 1
ATOM 742 N N . LEU A 1 95 ? 19.119 1.344 -45.359 1.00 51.59 95 LEU A N 1
ATOM 743 C CA . LEU A 1 95 ? 20.045 1.990 -46.296 1.00 51.59 95 LEU A CA 1
ATOM 744 C C . LEU A 1 95 ? 20.274 1.061 -47.489 1.00 51.59 95 LEU A C 1
ATOM 746 O O . LEU A 1 95 ? 21.354 0.513 -47.696 1.00 51.59 95 LEU A O 1
ATOM 750 N N . LEU A 1 96 ? 19.216 0.871 -48.273 1.00 47.69 96 LEU A N 1
ATOM 751 C CA . LEU A 1 96 ? 19.299 0.335 -49.624 1.00 47.69 96 LEU A CA 1
ATOM 752 C C . LEU A 1 96 ? 19.048 1.473 -50.621 1.00 47.69 96 LEU A C 1
ATOM 754 O O . LEU A 1 96 ? 17.976 2.072 -50.608 1.00 47.69 96 LEU A O 1
ATOM 758 N N . LEU A 1 97 ? 20.030 1.651 -51.520 1.00 45.84 97 LEU A N 1
ATOM 759 C CA . LEU A 1 97 ? 20.008 2.402 -52.789 1.00 45.84 97 LEU A CA 1
ATOM 760 C C . LEU A 1 97 ? 20.164 3.927 -52.612 1.00 45.84 97 LEU A C 1
ATOM 762 O O . LEU A 1 97 ? 19.355 4.584 -51.977 1.00 45.84 97 LEU A O 1
ATOM 766 N N . LEU A 1 98 ? 21.229 4.548 -53.125 1.00 37.31 98 LEU A N 1
ATOM 767 C CA . LEU A 1 98 ? 21.494 4.681 -54.558 1.00 37.31 98 LEU A CA 1
ATOM 768 C C . LEU A 1 98 ? 22.971 4.437 -54.902 1.00 37.31 98 LEU A C 1
ATOM 770 O O . LEU A 1 98 ? 23.856 5.173 -54.474 1.00 37.31 98 LEU A O 1
ATOM 774 N N . ALA A 1 99 ? 23.205 3.428 -55.739 1.00 40.53 99 ALA A N 1
ATOM 775 C CA . ALA A 1 99 ? 24.299 3.458 -56.693 1.00 40.53 99 ALA A CA 1
ATOM 776 C C . ALA A 1 99 ? 23.813 4.250 -57.915 1.00 40.53 99 ALA A C 1
ATOM 778 O O . ALA A 1 99 ? 22.898 3.782 -58.592 1.00 40.53 99 ALA A O 1
ATOM 779 N N . VAL A 1 100 ? 24.408 5.421 -58.158 1.00 40.38 100 VAL A N 1
ATOM 780 C CA . VAL A 1 100 ? 24.679 6.006 -59.484 1.00 40.38 100 VAL A CA 1
ATOM 781 C C . VAL A 1 100 ? 25.985 6.777 -59.368 1.00 40.38 100 VAL A C 1
ATOM 783 O O . VAL A 1 100 ? 26.079 7.604 -58.434 1.00 40.38 100 VAL A O 1
#